Protein AF-A0AAV6P896-F1 (afdb_monomer_lite)

Organism: NCBI:txid37648

Structure (mmCIF, N/CA/C/O backbone):
data_AF-A0AAV6P896-F1
#
_entry.id   AF-A0AAV6P896-F1
#
loop_
_atom_site.group_PDB
_atom_site.id
_atom_site.type_symbol
_atom_site.label_atom_id
_atom_site.label_alt_id
_atom_site.label_comp_id
_atom_site.label_asym_id
_atom_site.label_entity_id
_atom_site.label_seq_id
_atom_site.pdbx_PDB_ins_code
_atom_site.Cartn_x
_atom_site.Cartn_y
_atom_site.Cartn_z
_atom_site.occupancy
_atom_site.B_iso_or_equiv
_atom_site.auth_seq_id
_atom_site.auth_comp_id
_atom_site.auth_asym_id
_atom_site.auth_atom_id
_atom_site.pdbx_PDB_model_num
ATOM 1 N N . MET A 1 1 ? 4.926 -14.501 -19.043 1.00 70.94 1 MET A N 1
ATOM 2 C CA . MET A 1 1 ? 5.446 -13.169 -18.645 1.00 70.94 1 MET A CA 1
ATOM 3 C C . MET A 1 1 ? 4.803 -12.018 -19.420 1.00 70.94 1 MET A C 1
ATOM 5 O O . MET A 1 1 ? 4.426 -11.035 -18.798 1.00 70.94 1 MET A O 1
ATOM 9 N N . THR A 1 2 ? 4.586 -12.145 -20.732 1.00 86.25 2 THR A N 1
ATOM 10 C CA . THR A 1 2 ? 3.973 -11.101 -21.581 1.00 86.25 2 THR A CA 1
ATOM 11 C C . THR A 1 2 ? 2.581 -10.640 -21.125 1.00 86.25 2 THR A C 1
ATOM 13 O O . THR A 1 2 ? 2.328 -9.441 -21.076 1.00 86.25 2 THR A O 1
ATOM 16 N N . ALA A 1 3 ? 1.701 -11.560 -20.714 1.00 90.25 3 ALA A N 1
ATOM 17 C CA . ALA A 1 3 ? 0.351 -11.212 -20.258 1.00 90.25 3 ALA A CA 1
ATOM 18 C C . ALA A 1 3 ? 0.344 -10.316 -19.002 1.00 90.25 3 ALA A C 1
ATOM 20 O O . ALA A 1 3 ? -0.412 -9.353 -18.938 1.00 90.25 3 ALA A O 1
ATOM 21 N N . VAL A 1 4 ? 1.218 -10.587 -18.025 1.00 90.31 4 VAL A N 1
ATOM 22 C CA . VAL A 1 4 ? 1.314 -9.798 -16.780 1.00 90.31 4 VAL A CA 1
ATOM 23 C C . VAL A 1 4 ? 1.817 -8.382 -17.068 1.00 90.31 4 VAL A C 1
ATOM 25 O O . VAL A 1 4 ? 1.275 -7.415 -16.537 1.00 90.31 4 VAL A O 1
ATOM 28 N N . LEU A 1 5 ? 2.809 -8.245 -17.955 1.00 89.62 5 LEU A N 1
ATOM 29 C CA . LEU A 1 5 ? 3.310 -6.939 -18.393 1.00 89.62 5 LEU A CA 1
ATOM 30 C C . LEU A 1 5 ? 2.219 -6.131 -19.107 1.00 89.62 5 LEU A C 1
ATOM 32 O O . LEU A 1 5 ? 2.049 -4.947 -18.820 1.00 89.62 5 LEU A O 1
ATOM 36 N N . LEU A 1 6 ? 1.437 -6.783 -19.974 1.00 88.69 6 LEU A N 1
ATOM 37 C CA . LEU A 1 6 ? 0.322 -6.152 -20.676 1.00 88.69 6 LEU A CA 1
ATOM 38 C C . LEU A 1 6 ? -0.760 -5.661 -19.700 1.00 88.69 6 LEU A C 1
ATOM 40 O O . LEU A 1 6 ? -1.200 -4.517 -19.795 1.00 88.69 6 LEU A O 1
ATOM 44 N N . VAL A 1 7 ? -1.159 -6.496 -18.734 1.00 90.81 7 VAL A N 1
ATOM 45 C CA . VAL A 1 7 ? -2.165 -6.133 -17.720 1.00 90.81 7 VAL A CA 1
ATOM 46 C C . VAL A 1 7 ? -1.686 -4.961 -16.859 1.00 90.81 7 VAL A C 1
ATOM 48 O O . VAL A 1 7 ? -2.451 -4.022 -16.639 1.00 90.81 7 VAL A O 1
ATOM 51 N N . ASN A 1 8 ? -0.422 -4.964 -16.425 1.00 88.19 8 ASN A N 1
ATOM 52 C CA . ASN A 1 8 ? 0.148 -3.875 -15.628 1.00 88.19 8 ASN A CA 1
ATOM 53 C C . ASN A 1 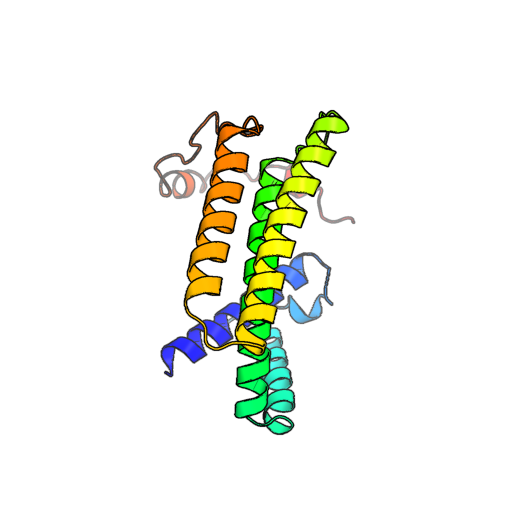8 ? 0.204 -2.551 -16.402 1.00 88.19 8 ASN A C 1
ATOM 55 O O . ASN A 1 8 ? -0.197 -1.519 -15.863 1.00 88.19 8 ASN A O 1
ATOM 59 N N . ALA A 1 9 ? 0.635 -2.574 -17.667 1.00 86.00 9 ALA A N 1
ATOM 60 C CA . ALA A 1 9 ? 0.682 -1.379 -18.510 1.00 86.00 9 ALA A CA 1
ATOM 61 C C . ALA A 1 9 ? -0.716 -0.763 -18.713 1.00 86.00 9 ALA A C 1
ATOM 63 O O . ALA A 1 9 ? -0.893 0.450 -18.595 1.00 86.00 9 ALA A O 1
ATOM 64 N N . VAL A 1 10 ? -1.736 -1.598 -18.949 1.00 87.44 10 VAL A N 1
ATOM 65 C CA . VAL A 1 10 ? -3.129 -1.141 -19.090 1.00 87.44 10 VAL A CA 1
ATOM 66 C C . VAL A 1 10 ? -3.698 -0.640 -17.755 1.00 87.44 10 VAL A C 1
ATOM 68 O O . VAL A 1 10 ? -4.421 0.359 -17.731 1.00 87.44 10 VAL A O 1
ATOM 71 N N . GLY A 1 11 ? -3.376 -1.305 -16.641 1.00 88.06 11 GLY A N 1
ATOM 72 C CA . GLY A 1 11 ? -3.835 -0.937 -15.300 1.00 88.06 11 GLY A CA 1
ATOM 73 C C . GLY A 1 11 ? -3.310 0.425 -14.840 1.00 88.06 11 GLY A C 1
ATOM 74 O O . GLY A 1 11 ? -4.100 1.275 -14.425 1.00 88.06 11 GLY A O 1
ATOM 75 N N . GLN A 1 12 ? -2.002 0.663 -14.981 1.00 86.94 12 GLN A N 1
ATOM 76 C CA . GLN A 1 12 ? -1.365 1.930 -14.599 1.00 86.94 12 GLN A CA 1
ATOM 77 C C . GLN A 1 12 ? -1.934 3.118 -15.385 1.00 86.94 12 GLN A C 1
ATOM 79 O O . GLN A 1 12 ? -2.294 4.138 -14.796 1.00 86.94 12 GLN A O 1
ATOM 84 N N . ALA A 1 13 ? -2.116 2.960 -16.699 1.00 85.38 13 ALA A N 1
ATOM 85 C CA . ALA A 1 13 ? -2.675 4.008 -17.546 1.00 85.38 13 ALA A CA 1
ATOM 86 C C . ALA A 1 13 ? -4.112 4.387 -17.148 1.00 85.38 13 ALA A C 1
ATOM 88 O O . ALA A 1 13 ? -4.456 5.568 -17.085 1.00 85.38 13 ALA A O 1
ATOM 89 N N . ARG A 1 14 ? -4.959 3.399 -16.824 1.00 84.88 14 ARG A N 1
ATOM 90 C CA . ARG A 1 14 ? -6.340 3.648 -16.376 1.00 84.88 14 ARG A CA 1
ATOM 91 C C . ARG A 1 14 ? -6.389 4.314 -15.003 1.00 84.88 14 ARG A C 1
ATOM 93 O O . ARG A 1 14 ? -7.160 5.257 -14.824 1.00 84.88 14 ARG A O 1
ATOM 100 N N . TYR A 1 15 ? -5.554 3.874 -14.063 1.00 85.19 15 TYR A N 1
ATOM 101 C CA . TYR A 1 15 ? -5.447 4.504 -12.747 1.00 85.19 15 TYR A CA 1
ATOM 102 C C . TYR A 1 15 ? -5.068 5.988 -12.868 1.00 85.19 15 TYR A C 1
ATOM 104 O O . TYR A 1 15 ? -5.746 6.846 -12.301 1.00 85.19 15 TYR A O 1
ATOM 112 N N . LEU A 1 16 ? -4.073 6.305 -13.705 1.00 81.94 16 LEU A N 1
ATOM 113 C CA . LEU A 1 16 ? -3.651 7.682 -13.955 1.00 81.94 16 LEU A CA 1
ATOM 114 C C . LEU A 1 16 ? -4.771 8.536 -14.568 1.00 81.94 16 LEU A C 1
ATOM 116 O O . LEU A 1 16 ? -4.991 9.660 -14.121 1.00 81.94 16 LEU A O 1
ATOM 120 N N . THR A 1 17 ? -5.542 8.008 -15.527 1.00 81.12 17 THR A N 1
ATOM 121 C CA . THR A 1 17 ? -6.692 8.758 -16.070 1.00 81.12 17 THR A CA 1
ATOM 122 C C . THR A 1 17 ? -7.775 9.038 -15.040 1.00 81.12 17 THR A C 1
ATOM 124 O O . THR A 1 17 ? -8.428 10.076 -15.110 1.00 81.12 17 THR A O 1
ATOM 127 N N . HIS A 1 18 ? -7.975 8.133 -14.080 1.00 81.88 18 HIS A N 1
ATOM 128 C CA . HIS A 1 18 ? -8.955 8.333 -13.023 1.00 81.88 18 HIS A CA 1
ATOM 129 C C . HIS A 1 18 ? -8.515 9.453 -12.070 1.00 81.88 18 HIS A C 1
ATOM 131 O O . HIS A 1 18 ? -9.326 10.309 -11.732 1.00 81.88 18 HIS A O 1
ATOM 137 N N . ILE A 1 19 ? -7.227 9.504 -11.706 1.00 81.81 19 ILE A N 1
ATOM 138 C CA . ILE A 1 19 ? -6.655 10.603 -10.906 1.00 81.81 19 ILE A CA 1
ATOM 139 C C . ILE A 1 19 ? -6.685 11.932 -11.673 1.00 81.81 19 ILE A C 1
ATOM 141 O O . ILE A 1 19 ? -6.991 12.979 -11.108 1.00 81.81 19 ILE A O 1
ATOM 145 N N . ALA A 1 20 ? -6.396 11.917 -12.975 1.00 77.94 20 ALA A N 1
ATOM 146 C CA . ALA A 1 20 ? -6.440 13.129 -13.789 1.00 77.94 20 ALA A CA 1
ATOM 147 C C . ALA A 1 20 ? -7.865 13.717 -13.872 1.00 77.94 20 ALA A C 1
ATOM 149 O O . ALA A 1 20 ? -8.033 14.933 -13.903 1.00 77.94 20 ALA A O 1
ATOM 150 N N . ARG A 1 21 ? -8.908 12.873 -13.831 1.00 75.00 21 ARG A N 1
ATOM 151 C CA . ARG A 1 21 ? -10.315 13.318 -13.782 1.00 75.00 21 ARG A CA 1
ATOM 152 C C . ARG A 1 21 ? -10.716 13.938 -12.445 1.00 75.00 21 ARG A C 1
ATOM 154 O O . ARG A 1 21 ? -11.613 14.775 -12.424 1.00 75.00 21 ARG A O 1
ATOM 161 N N . THR A 1 22 ? -10.046 13.593 -11.346 1.00 80.38 22 THR A N 1
ATOM 162 C CA . THR A 1 22 ? -10.257 14.250 -10.045 1.00 80.38 22 THR A CA 1
ATOM 163 C C . THR A 1 22 ? -9.506 15.585 -9.926 1.00 80.38 22 THR A C 1
ATOM 165 O O . THR A 1 22 ? -9.343 16.078 -8.816 1.00 80.38 22 THR A O 1
ATOM 168 N N . HIS A 1 23 ? -9.031 16.163 -11.044 1.00 67.75 23 HIS A N 1
ATOM 169 C CA . HIS A 1 23 ? -8.281 17.429 -11.137 1.00 67.75 23 HIS A CA 1
ATOM 170 C C . HIS A 1 23 ? -7.022 17.514 -10.250 1.00 67.75 23 HIS A C 1
ATOM 172 O O . HIS A 1 23 ? -6.450 18.586 -10.078 1.00 67.75 23 HIS A O 1
ATOM 178 N N . MET A 1 24 ? -6.532 16.384 -9.726 1.00 66.88 24 MET A N 1
ATOM 179 C CA . MET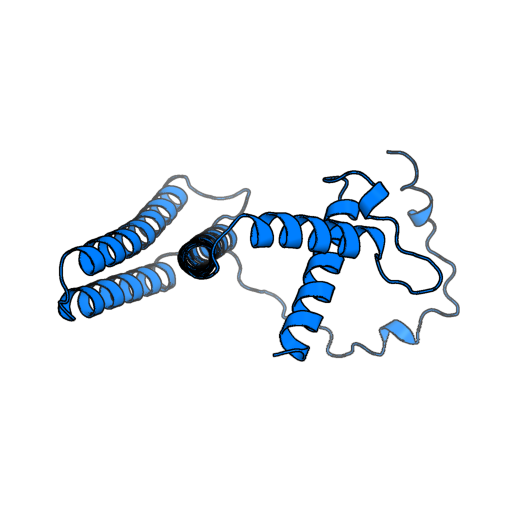 A 1 24 ? -5.292 16.333 -8.935 1.00 66.88 24 MET A CA 1
ATOM 180 C C . MET A 1 24 ? -4.030 16.416 -9.809 1.00 66.88 24 MET A C 1
ATOM 182 O O . MET A 1 24 ? -2.943 16.674 -9.302 1.00 66.88 24 MET A O 1
ATOM 186 N N . ILE A 1 25 ? -4.163 16.174 -11.116 1.00 65.62 25 ILE A N 1
ATOM 187 C CA . ILE A 1 25 ? -3.090 16.173 -12.117 1.00 65.62 25 ILE A CA 1
ATOM 188 C C . ILE A 1 25 ? -3.594 16.918 -13.362 1.00 65.62 25 ILE A C 1
ATOM 190 O O . ILE A 1 25 ? -4.791 16.891 -13.648 1.00 65.62 25 ILE A O 1
ATOM 194 N N . SER A 1 26 ? -2.683 17.576 -14.096 1.00 67.25 26 SER A N 1
ATOM 195 C CA . SER A 1 26 ? -2.990 18.367 -15.301 1.00 67.25 26 SER A CA 1
ATOM 196 C C . SER A 1 26 ? -3.979 17.649 -16.244 1.00 67.25 26 SER A C 1
ATOM 198 O O . SER A 1 26 ? -3.765 16.474 -16.573 1.00 67.25 26 SER A O 1
ATOM 200 N N . PRO A 1 27 ? -5.029 18.342 -16.736 1.00 64.81 27 PRO A N 1
ATOM 201 C CA . PRO A 1 27 ? -6.109 17.752 -17.537 1.00 64.81 27 PRO A CA 1
ATOM 202 C C . PRO A 1 27 ? -5.630 17.155 -18.868 1.00 64.81 27 PRO A C 1
ATOM 204 O O . PRO A 1 27 ? -6.344 16.381 -19.505 1.00 64.81 27 PRO A O 1
ATOM 207 N N . TRP A 1 28 ? -4.393 17.450 -19.274 1.00 66.25 28 TRP A N 1
ATOM 208 C CA . TRP A 1 28 ? -3.759 16.848 -20.443 1.00 66.25 28 TRP A CA 1
ATOM 209 C C . TRP A 1 28 ? -3.636 15.316 -20.342 1.00 66.25 28 TRP A C 1
ATOM 211 O O . TRP A 1 28 ? -3.809 14.620 -21.342 1.00 66.25 28 TRP A O 1
ATOM 221 N N . PHE A 1 29 ? -3.436 14.768 -19.137 1.00 61.94 29 PHE A N 1
ATOM 222 C CA . PHE A 1 29 ? -3.379 13.316 -18.904 1.00 61.94 29 PHE A CA 1
ATOM 223 C C . PHE A 1 29 ? -4.760 12.639 -18.907 1.00 61.94 29 PHE A C 1
ATOM 225 O O . PHE A 1 29 ? -4.847 11.418 -19.034 1.00 61.94 29 PHE A O 1
ATOM 232 N N . ALA A 1 30 ? -5.845 13.414 -18.799 1.00 60.31 30 ALA A N 1
ATOM 233 C CA . ALA A 1 30 ? -7.218 12.912 -18.857 1.00 60.31 30 ALA A CA 1
ATOM 234 C C . ALA A 1 30 ? -7.754 12.784 -20.295 1.00 60.31 30 ALA A C 1
ATOM 236 O O . ALA A 1 30 ? -8.833 12.218 -20.495 1.00 60.31 30 ALA A O 1
ATOM 237 N N . LYS A 1 31 ? -7.021 13.294 -21.299 1.00 63.25 31 LYS A N 1
ATOM 238 C CA . LYS A 1 31 ? -7.446 13.284 -22.703 1.00 63.25 31 LYS A CA 1
ATOM 239 C C . LYS A 1 31 ? -7.327 11.874 -23.288 1.00 63.25 31 LYS A C 1
ATOM 241 O O . LYS A 1 31 ? -6.243 11.400 -23.622 1.00 63.25 31 LYS A O 1
ATOM 246 N N . VAL A 1 32 ? -8.467 11.197 -23.396 1.00 65.31 32 VAL A N 1
ATOM 247 C CA . VAL A 1 32 ? -8.594 9.884 -24.040 1.00 65.31 32 VAL A CA 1
ATOM 248 C C . VAL A 1 32 ? -8.795 10.087 -25.540 1.00 65.31 32 VAL A C 1
ATOM 250 O O . VAL A 1 32 ? -9.521 10.991 -25.948 1.00 65.31 32 VAL A O 1
ATOM 253 N N . HIS A 1 33 ? -8.152 9.268 -26.373 1.00 63.94 33 HIS A N 1
ATOM 254 C CA . HIS A 1 33 ? -8.345 9.353 -27.818 1.00 63.94 33 HIS A CA 1
ATOM 255 C C . HIS A 1 33 ? -9.722 8.782 -28.202 1.00 63.94 33 HIS A C 1
ATOM 257 O O . HIS A 1 33 ? -10.012 7.623 -27.908 1.00 63.94 33 HIS A O 1
ATOM 263 N N . GLU A 1 34 ? -10.567 9.584 -28.859 1.00 56.41 34 GLU A N 1
ATOM 264 C CA . GLU A 1 34 ? -11.980 9.267 -29.159 1.00 56.41 34 GLU A CA 1
ATOM 265 C C . GLU A 1 34 ? -12.167 8.013 -30.023 1.00 56.41 34 GLU A C 1
ATOM 267 O O . GLU A 1 34 ? -13.184 7.334 -29.920 1.00 56.41 34 GLU A O 1
ATOM 272 N N . ARG A 1 35 ? -11.171 7.665 -30.847 1.00 52.47 35 ARG A N 1
ATOM 273 C CA . ARG A 1 35 ? -11.264 6.546 -31.796 1.00 52.47 35 ARG A CA 1
ATOM 274 C C . ARG A 1 35 ? -10.904 5.189 -31.187 1.00 52.47 35 ARG A C 1
ATOM 276 O O . ARG A 1 35 ? -11.457 4.175 -31.596 1.00 52.47 35 ARG A O 1
ATOM 283 N N . THR A 1 36 ? -9.974 5.157 -30.231 1.00 63.22 36 THR A N 1
ATOM 284 C CA . THR A 1 36 ? -9.506 3.915 -29.585 1.00 63.22 36 THR A CA 1
ATOM 285 C C . THR A 1 36 ? -10.026 3.752 -28.162 1.00 63.22 36 THR A C 1
ATOM 287 O O . THR A 1 36 ? -9.902 2.671 -27.592 1.00 63.22 36 THR A O 1
ATOM 290 N N . GLY A 1 37 ? -10.572 4.811 -27.554 1.00 64.12 37 GLY A N 1
ATOM 291 C CA . GLY A 1 37 ? -11.009 4.802 -26.157 1.00 64.12 37 GLY A CA 1
ATOM 292 C C . GLY A 1 37 ? -9.871 4.543 -25.161 1.00 64.12 37 GLY A C 1
ATOM 293 O O . GLY A 1 37 ? -10.128 4.289 -23.984 1.00 64.12 37 GLY A O 1
ATOM 294 N N . THR A 1 38 ? -8.610 4.588 -25.611 1.00 73.06 38 THR A N 1
ATOM 295 C CA . THR A 1 38 ? -7.421 4.317 -24.799 1.00 73.06 38 THR A CA 1
ATOM 296 C C . THR A 1 38 ? -6.656 5.608 -24.502 1.00 73.06 38 THR A C 1
ATOM 298 O O . THR A 1 38 ? -6.491 6.460 -25.382 1.00 73.06 38 THR A O 1
ATOM 301 N N . PRO A 1 39 ? -6.169 5.795 -23.263 1.00 75.94 39 PRO A N 1
ATOM 302 C CA . PRO A 1 39 ? -5.389 6.970 -22.900 1.00 75.94 39 PRO A CA 1
ATOM 303 C C . PRO A 1 39 ? -3.929 6.810 -23.333 1.00 75.94 39 PRO A C 1
ATOM 305 O O . PRO A 1 39 ? -3.050 6.513 -22.529 1.00 75.94 39 PRO A O 1
ATOM 308 N N . VAL A 1 40 ? -3.678 6.993 -24.632 1.00 77.38 40 VAL A N 1
ATOM 309 C CA . VAL A 1 40 ? -2.348 6.814 -25.240 1.00 77.38 40 VAL A CA 1
ATOM 310 C C . VAL A 1 40 ? -1.306 7.733 -24.594 1.00 77.38 40 VAL A C 1
ATOM 312 O O . VAL A 1 40 ? -0.217 7.270 -24.264 1.00 77.38 40 VAL A O 1
ATOM 315 N N . ASN A 1 41 ? -1.661 8.997 -24.331 1.00 77.81 41 ASN A N 1
ATOM 316 C CA . ASN A 1 41 ? -0.757 9.973 -23.713 1.00 77.81 41 ASN A CA 1
ATOM 317 C C . ASN A 1 41 ? -0.304 9.524 -22.316 1.00 77.81 41 ASN A C 1
ATOM 319 O O . ASN A 1 41 ? 0.888 9.556 -22.026 1.00 77.81 41 ASN A O 1
ATOM 323 N N . ALA A 1 42 ? -1.236 9.043 -21.486 1.00 80.00 42 ALA A N 1
ATOM 324 C CA . ALA A 1 42 ? -0.946 8.551 -20.139 1.00 80.00 42 ALA A CA 1
ATOM 325 C C . ALA A 1 42 ? -0.040 7.309 -20.171 1.00 80.00 42 ALA A C 1
ATOM 327 O O . ALA A 1 42 ? 0.955 7.244 -19.447 1.00 80.00 42 ALA A O 1
ATOM 328 N N . THR A 1 43 ? -0.343 6.343 -21.044 1.00 85.12 43 THR A N 1
ATOM 329 C CA . THR A 1 43 ? 0.463 5.123 -21.188 1.00 85.12 43 THR A CA 1
ATOM 330 C C . THR A 1 43 ? 1.883 5.440 -21.652 1.00 85.12 43 THR A C 1
ATOM 332 O O . THR A 1 43 ? 2.840 4.940 -21.066 1.00 85.12 43 THR A O 1
ATOM 335 N N . ALA A 1 44 ? 2.034 6.292 -22.671 1.00 84.94 44 ALA A N 1
ATOM 336 C CA . ALA A 1 44 ? 3.339 6.665 -23.208 1.00 84.94 44 ALA A CA 1
ATOM 337 C C . ALA A 1 44 ? 4.199 7.380 -22.159 1.00 84.94 44 ALA A C 1
ATOM 339 O O . ALA A 1 44 ? 5.370 7.045 -21.999 1.00 84.94 44 ALA A O 1
ATOM 340 N N . THR A 1 45 ? 3.619 8.307 -21.390 1.00 84.62 45 THR A N 1
ATOM 341 C CA . THR A 1 45 ? 4.356 9.018 -20.338 1.00 84.62 45 THR A CA 1
ATOM 342 C C . THR A 1 45 ? 4.784 8.105 -19.194 1.00 84.62 45 THR A C 1
ATOM 344 O O . THR A 1 45 ? 5.908 8.234 -18.716 1.00 84.62 45 THR A O 1
ATOM 347 N N . MET A 1 46 ? 3.935 7.155 -18.775 1.00 87.19 46 MET A N 1
ATOM 348 C CA . MET A 1 46 ? 4.305 6.212 -17.712 1.00 87.19 46 MET A CA 1
ATOM 349 C C . MET A 1 46 ? 5.390 5.242 -18.181 1.00 87.19 46 MET A C 1
ATOM 351 O O . MET A 1 46 ? 6.370 5.048 -17.470 1.00 87.19 46 MET A O 1
ATOM 355 N N . LEU A 1 47 ? 5.269 4.695 -19.397 1.00 88.88 47 LEU A N 1
ATOM 356 C CA . LEU A 1 47 ? 6.296 3.819 -19.965 1.00 88.88 47 LEU A CA 1
ATOM 357 C C . LEU A 1 47 ? 7.624 4.550 -20.164 1.00 88.88 47 LEU A C 1
ATOM 359 O O . LEU A 1 47 ? 8.664 3.990 -19.832 1.00 88.88 47 LEU A O 1
ATOM 363 N N . ALA A 1 48 ? 7.602 5.795 -20.648 1.00 89.88 48 ALA A N 1
ATOM 364 C CA . ALA A 1 48 ? 8.806 6.607 -20.786 1.00 89.88 48 ALA A CA 1
ATOM 365 C C . ALA A 1 48 ? 9.470 6.862 -19.424 1.00 89.88 48 ALA A C 1
ATOM 367 O O . ALA A 1 48 ? 10.672 6.650 -19.278 1.00 89.88 48 ALA A O 1
ATOM 368 N N . ALA A 1 49 ? 8.693 7.241 -18.405 1.00 88.62 49 ALA A N 1
ATOM 369 C CA . ALA A 1 49 ? 9.211 7.454 -17.056 1.00 88.62 49 ALA A CA 1
ATOM 370 C C . ALA A 1 49 ? 9.818 6.171 -16.460 1.00 88.62 49 ALA A C 1
ATOM 372 O O . ALA A 1 49 ? 10.939 6.193 -15.952 1.00 88.62 49 ALA A O 1
ATOM 373 N N . THR A 1 50 ? 9.121 5.034 -16.564 1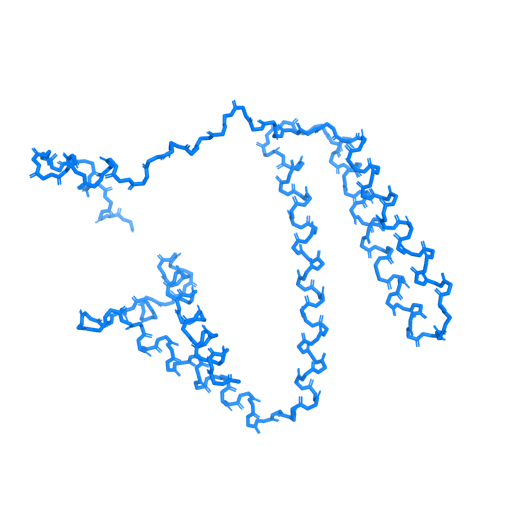.00 88.25 50 THR A N 1
ATOM 374 C CA . THR A 1 50 ? 9.636 3.742 -16.090 1.00 88.25 50 THR A CA 1
ATOM 375 C C . THR A 1 50 ? 10.871 3.297 -16.872 1.00 88.25 50 THR A C 1
ATOM 377 O O . THR A 1 50 ? 11.803 2.782 -16.264 1.00 88.25 50 THR A O 1
ATOM 380 N N . ALA A 1 51 ? 10.922 3.524 -18.188 1.00 90.12 51 ALA A N 1
ATOM 381 C CA . ALA A 1 51 ? 12.076 3.185 -19.018 1.00 90.12 51 ALA A CA 1
ATOM 382 C C . ALA A 1 51 ? 13.323 3.984 -18.622 1.00 90.12 51 ALA A C 1
ATOM 384 O O . ALA A 1 51 ? 14.400 3.405 -18.524 1.00 90.12 51 ALA A O 1
ATOM 385 N N . ILE A 1 52 ? 13.178 5.281 -18.327 1.00 93.12 52 ILE A N 1
ATOM 386 C CA . ILE A 1 52 ? 14.282 6.113 -17.830 1.00 93.12 52 ILE A CA 1
ATOM 387 C C . ILE A 1 52 ? 14.796 5.552 -16.498 1.00 93.12 52 ILE A C 1
ATOM 389 O O . ILE A 1 52 ? 15.983 5.277 -16.365 1.00 93.12 52 ILE A O 1
ATOM 393 N N . ILE A 1 53 ? 13.912 5.301 -15.528 1.00 89.06 53 ILE A N 1
ATOM 394 C CA . ILE A 1 53 ? 14.309 4.765 -14.213 1.00 89.06 53 ILE A CA 1
ATOM 395 C C . ILE A 1 53 ? 14.990 3.394 -14.350 1.00 89.06 53 ILE A C 1
ATOM 397 O O . ILE A 1 53 ? 16.008 3.142 -13.702 1.00 89.06 53 ILE A O 1
ATOM 401 N N . ALA A 1 54 ? 14.459 2.522 -15.210 1.00 88.88 54 ALA A N 1
ATOM 402 C CA . ALA A 1 54 ? 15.016 1.199 -15.473 1.00 88.88 54 ALA A CA 1
ATOM 403 C C . ALA A 1 54 ? 16.371 1.253 -16.197 1.00 88.88 54 ALA A C 1
ATOM 405 O O . ALA A 1 54 ? 17.201 0.379 -15.978 1.00 88.88 54 ALA A O 1
ATOM 406 N N . PHE A 1 55 ? 16.619 2.273 -17.024 1.00 91.38 55 PHE A N 1
ATOM 407 C CA . PHE A 1 55 ? 17.903 2.461 -17.700 1.00 91.38 55 PHE A CA 1
ATOM 408 C C . PHE A 1 55 ? 19.016 2.871 -16.725 1.00 91.38 55 PHE A C 1
ATOM 410 O O . PHE A 1 55 ? 20.146 2.408 -16.845 1.00 91.38 55 PHE A O 1
ATOM 417 N N . PHE A 1 56 ? 18.693 3.704 -15.732 1.00 90.19 56 PHE A N 1
ATOM 418 C CA . PHE A 1 56 ? 19.659 4.170 -14.731 1.00 90.19 56 PHE A CA 1
ATOM 419 C C . PHE A 1 56 ? 19.850 3.212 -13.540 1.00 90.19 56 PHE A C 1
ATOM 421 O O . PHE A 1 56 ? 20.811 3.370 -12.790 1.00 90.19 56 PHE A O 1
ATOM 428 N N . THR A 1 57 ? 18.968 2.223 -13.342 1.00 90.25 57 THR A N 1
ATOM 429 C CA . THR A 1 57 ? 18.946 1.387 -12.125 1.00 90.25 57 THR A CA 1
ATOM 430 C C . THR A 1 57 ? 19.166 -0.094 -12.428 1.00 90.25 57 THR A C 1
ATOM 432 O O . THR A 1 57 ? 18.495 -0.671 -13.278 1.00 90.25 57 THR A O 1
ATOM 435 N N . SER A 1 58 ? 20.043 -0.757 -11.665 1.00 90.69 58 SER A N 1
ATOM 436 C CA . SER A 1 58 ? 20.230 -2.213 -11.754 1.00 90.69 58 SER A CA 1
ATOM 437 C C . SER A 1 58 ? 18.998 -2.986 -11.264 1.00 90.69 58 SER A C 1
ATOM 439 O O . SER A 1 58 ? 18.417 -2.661 -10.224 1.00 90.69 58 SER A O 1
ATOM 441 N N . LEU A 1 59 ? 18.645 -4.064 -11.975 1.00 89.19 59 LEU A N 1
ATOM 442 C CA . LEU A 1 59 ? 17.487 -4.917 -11.683 1.00 89.19 59 LEU A CA 1
ATOM 443 C C . LEU A 1 59 ? 17.498 -5.464 -10.242 1.00 89.19 59 LEU A C 1
ATOM 445 O O . LEU A 1 59 ? 16.449 -5.543 -9.607 1.00 89.19 59 LEU A O 1
ATOM 449 N N . GLY A 1 60 ? 18.676 -5.805 -9.708 1.00 88.81 60 GLY A N 1
ATOM 450 C CA . GLY A 1 60 ? 18.806 -6.333 -8.346 1.00 88.81 60 GLY A CA 1
ATOM 451 C C . GLY A 1 60 ? 18.440 -5.303 -7.274 1.00 88.81 60 GLY A C 1
ATOM 452 O O . GLY A 1 60 ? 17.691 -5.600 -6.345 1.00 88.81 60 GLY A O 1
ATOM 453 N N . ILE A 1 61 ? 18.900 -4.061 -7.445 1.00 90.19 61 ILE A N 1
ATOM 454 C CA . ILE A 1 6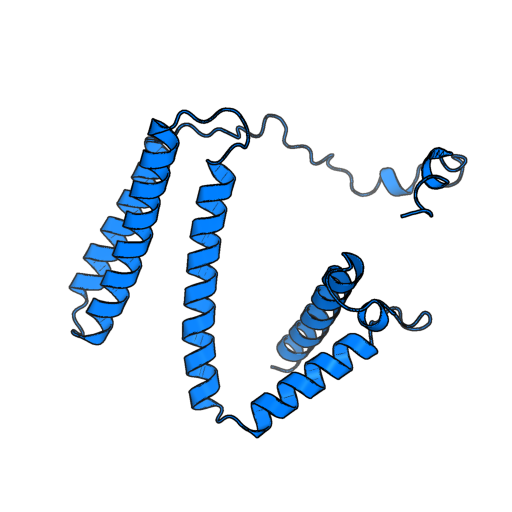1 ? 18.598 -2.956 -6.524 1.00 90.19 61 ILE A CA 1
ATOM 455 C C . ILE A 1 61 ? 17.115 -2.592 -6.621 1.00 90.19 61 ILE A C 1
ATOM 457 O O . ILE A 1 61 ? 16.451 -2.427 -5.598 1.00 90.19 61 ILE A O 1
ATOM 461 N N . LEU A 1 62 ? 16.577 -2.538 -7.845 1.00 90.75 62 LEU A N 1
ATOM 462 C CA . LEU A 1 62 ? 15.165 -2.258 -8.085 1.00 90.75 62 LEU A CA 1
ATOM 463 C C . LEU A 1 62 ? 14.263 -3.313 -7.434 1.00 90.75 62 LEU A C 1
ATOM 465 O O . LEU A 1 62 ? 13.304 -2.956 -6.760 1.00 90.75 62 LEU A O 1
ATOM 469 N N . SER A 1 63 ? 14.582 -4.602 -7.580 1.00 91.62 63 SER A N 1
ATOM 470 C CA . SER A 1 63 ? 13.820 -5.690 -6.956 1.00 91.62 63 SER A CA 1
ATOM 471 C C . SER A 1 63 ? 13.840 -5.610 -5.427 1.00 91.62 63 SER A C 1
ATOM 473 O O . SER A 1 63 ? 12.804 -5.806 -4.791 1.00 91.62 63 SER A O 1
ATOM 475 N N . ASN A 1 64 ? 14.987 -5.276 -4.826 1.00 90.75 64 ASN A N 1
ATOM 476 C CA . ASN A 1 64 ? 15.094 -5.104 -3.376 1.00 90.75 64 ASN A CA 1
ATOM 477 C C . ASN A 1 64 ? 14.262 -3.911 -2.881 1.00 90.75 64 ASN A C 1
ATOM 479 O O . ASN A 1 64 ? 13.490 -4.051 -1.931 1.00 90.75 64 ASN A O 1
ATOM 483 N N . LEU A 1 65 ? 14.347 -2.764 -3.563 1.00 92.38 65 LEU A N 1
ATOM 484 C CA . LEU A 1 65 ? 13.520 -1.586 -3.277 1.00 92.38 65 LEU A CA 1
ATOM 485 C C . LEU A 1 65 ? 12.025 -1.881 -3.436 1.00 92.38 65 LEU A C 1
ATOM 487 O O . LEU A 1 65 ? 11.227 -1.490 -2.584 1.00 92.38 65 LEU A O 1
ATOM 491 N N . LEU A 1 66 ? 11.634 -2.588 -4.499 1.00 91.31 66 LEU A N 1
ATOM 492 C CA . LEU A 1 66 ? 10.242 -2.958 -4.753 1.00 91.31 66 LEU A CA 1
ATOM 493 C C . LEU A 1 66 ? 9.702 -3.905 -3.678 1.00 91.31 66 LEU A C 1
ATOM 495 O O . LEU A 1 66 ? 8.592 -3.695 -3.193 1.00 91.31 66 LEU A O 1
ATOM 499 N N . SER A 1 67 ? 10.486 -4.903 -3.266 1.00 92.56 67 SER A N 1
ATOM 500 C CA . SER A 1 67 ? 10.106 -5.838 -2.201 1.00 92.56 67 SER A CA 1
ATOM 501 C C . SER A 1 67 ? 9.796 -5.095 -0.897 1.00 92.56 67 SER A C 1
ATOM 503 O O . SER A 1 67 ? 8.676 -5.173 -0.387 1.00 92.56 67 SER A O 1
ATOM 505 N N . ILE A 1 68 ? 10.726 -4.254 -0.430 1.00 89.94 68 ILE A N 1
ATOM 506 C CA . ILE A 1 68 ? 10.538 -3.426 0.770 1.00 89.94 68 ILE A CA 1
ATOM 507 C C . ILE A 1 68 ? 9.327 -2.487 0.610 1.00 89.94 68 ILE A C 1
ATOM 509 O O . ILE A 1 68 ? 8.520 -2.358 1.530 1.00 89.94 68 ILE A O 1
ATOM 513 N N . SER A 1 69 ? 9.145 -1.880 -0.569 1.00 92.19 69 SER A N 1
ATOM 514 C CA . SER A 1 69 ? 8.024 -0.967 -0.843 1.00 92.19 69 SER A CA 1
ATOM 515 C C . SER A 1 69 ? 6.664 -1.662 -0.772 1.00 92.19 69 SER A C 1
ATOM 517 O O . SER A 1 69 ? 5.725 -1.127 -0.187 1.00 92.19 69 SER A O 1
ATOM 519 N N . THR A 1 70 ? 6.532 -2.859 -1.349 1.00 90.38 70 THR A N 1
ATOM 520 C CA . THR A 1 70 ? 5.264 -3.605 -1.306 1.00 90.38 70 THR A CA 1
ATOM 521 C C . THR A 1 70 ? 4.903 -4.025 0.115 1.00 90.38 70 THR A C 1
ATOM 523 O O . THR A 1 70 ? 3.758 -3.834 0.521 1.00 90.38 70 THR A O 1
ATOM 526 N N . LEU A 1 71 ? 5.877 -4.497 0.901 1.00 85.50 71 LEU A N 1
ATOM 527 C CA . LEU A 1 71 ? 5.682 -4.802 2.321 1.00 85.50 71 LEU A CA 1
ATOM 528 C C . LEU A 1 71 ? 5.228 -3.563 3.103 1.00 85.50 71 LEU A C 1
ATOM 530 O O . LEU A 1 71 ? 4.276 -3.630 3.883 1.00 85.50 71 LEU A O 1
ATOM 534 N N . PHE A 1 72 ? 5.850 -2.415 2.836 1.00 86.25 72 PHE A N 1
ATOM 535 C CA . PHE A 1 72 ? 5.486 -1.149 3.460 1.00 86.25 72 PHE A CA 1
ATOM 536 C C . PHE A 1 72 ? 4.060 -0.697 3.100 1.00 86.25 72 PHE A C 1
ATOM 538 O O . PHE A 1 72 ? 3.281 -0.331 3.981 1.00 86.25 72 PHE A O 1
ATOM 545 N N . ILE A 1 73 ? 3.671 -0.773 1.824 1.00 90.56 73 ILE A N 1
ATOM 546 C CA . ILE A 1 73 ? 2.315 -0.411 1.385 1.00 90.56 73 ILE A CA 1
ATOM 547 C C . ILE A 1 73 ? 1.274 -1.353 1.999 1.00 90.56 73 ILE A C 1
ATOM 549 O O . ILE A 1 73 ? 0.255 -0.876 2.493 1.00 90.56 73 ILE A O 1
ATOM 553 N N . PHE A 1 74 ? 1.512 -2.669 2.021 1.00 84.62 74 PHE A N 1
ATOM 554 C CA . PHE A 1 74 ? 0.583 -3.618 2.647 1.00 84.62 74 PHE A CA 1
ATOM 555 C C . PHE A 1 74 ? 0.360 -3.312 4.128 1.00 84.62 74 PHE A C 1
ATOM 557 O O . PHE A 1 74 ? -0.780 -3.333 4.599 1.00 84.62 74 PHE A O 1
ATOM 564 N N . MET A 1 75 ? 1.427 -2.959 4.845 1.00 81.06 75 MET A N 1
ATOM 565 C CA . MET A 1 75 ? 1.348 -2.523 6.234 1.00 81.06 75 MET A CA 1
ATOM 566 C C . MET A 1 75 ? 0.495 -1.254 6.389 1.00 81.06 75 MET A C 1
ATOM 568 O O . MET A 1 75 ? -0.411 -1.224 7.224 1.00 81.06 75 MET A O 1
ATOM 572 N N . LEU A 1 76 ? 0.721 -0.228 5.560 1.00 83.19 76 LEU A N 1
ATOM 573 C CA . LEU A 1 76 ? -0.077 1.005 5.572 1.00 83.19 76 LEU A CA 1
ATOM 574 C C . LEU A 1 76 ? -1.550 0.763 5.229 1.00 83.19 76 LEU A C 1
ATOM 576 O O . LEU A 1 76 ? -2.427 1.364 5.846 1.00 83.19 76 LEU A O 1
ATOM 580 N N . VAL A 1 77 ? -1.842 -0.123 4.276 1.00 84.06 77 VAL A N 1
ATOM 581 C CA . VAL A 1 77 ? -3.218 -0.477 3.903 1.00 84.06 77 VAL A CA 1
ATOM 582 C C . VAL A 1 77 ? -3.919 -1.196 5.054 1.00 84.06 77 VAL A C 1
ATOM 584 O O . VAL A 1 77 ? -5.052 -0.846 5.376 1.00 84.06 77 VAL A O 1
ATOM 587 N N . ALA A 1 78 ? -3.258 -2.146 5.721 1.00 76.81 78 ALA A N 1
ATOM 588 C CA . ALA A 1 78 ? -3.821 -2.830 6.886 1.00 76.81 78 ALA A CA 1
ATOM 589 C C . ALA A 1 78 ? -4.179 -1.837 8.007 1.00 76.81 78 ALA A C 1
ATOM 591 O O . ALA A 1 78 ? -5.289 -1.866 8.540 1.00 76.81 78 ALA A O 1
ATOM 592 N N . ILE A 1 79 ? -3.273 -0.900 8.296 1.00 76.50 79 ILE A N 1
ATOM 593 C CA . ILE A 1 79 ? -3.499 0.212 9.226 1.00 76.50 79 ILE A CA 1
ATOM 594 C C . ILE A 1 79 ? -4.686 1.070 8.778 1.00 76.50 79 ILE A C 1
ATOM 596 O O . ILE A 1 79 ? -5.608 1.310 9.557 1.00 76.50 79 ILE A O 1
ATOM 600 N N . GLY A 1 80 ? -4.689 1.508 7.518 1.00 77.75 80 GLY A N 1
ATOM 601 C CA . GLY A 1 80 ? -5.729 2.361 6.951 1.00 77.75 80 GLY A CA 1
ATOM 602 C C . GLY A 1 80 ? -7.113 1.718 7.006 1.00 77.75 80 GLY A C 1
ATOM 603 O O . GLY A 1 80 ? -8.086 2.397 7.324 1.00 77.75 80 GLY A O 1
ATOM 604 N N . LEU A 1 81 ? -7.211 0.405 6.781 1.00 75.25 81 LEU A N 1
ATOM 605 C CA . LEU A 1 81 ? -8.462 -0.346 6.902 1.00 75.25 81 LEU A CA 1
ATOM 606 C C . LEU A 1 81 ? -8.962 -0.414 8.350 1.00 75.25 81 LEU A C 1
ATOM 608 O O . LEU A 1 81 ? -10.159 -0.244 8.578 1.00 75.25 81 LEU A O 1
ATOM 612 N N . ILE A 1 82 ? -8.073 -0.625 9.329 1.00 71.06 82 ILE A N 1
ATOM 613 C CA . ILE A 1 82 ? -8.435 -0.590 10.756 1.00 71.06 82 ILE A CA 1
ATOM 614 C C . ILE A 1 82 ? -8.947 0.807 11.118 1.00 71.06 82 ILE A C 1
ATOM 616 O O . ILE A 1 82 ? -10.036 0.935 11.677 1.00 71.06 82 ILE A O 1
ATOM 620 N N . VAL A 1 83 ? -8.222 1.863 10.738 1.00 71.12 83 VAL A N 1
ATOM 621 C CA . VAL A 1 83 ? -8.660 3.246 10.978 1.00 71.12 83 VAL A CA 1
ATOM 622 C C . VAL A 1 83 ? -10.017 3.497 10.325 1.00 71.12 83 VAL A C 1
ATOM 624 O O . VAL A 1 83 ? -10.931 3.931 11.010 1.00 71.12 83 VAL A O 1
ATOM 627 N N . LEU A 1 84 ? -10.210 3.150 9.052 1.00 70.00 84 LEU A N 1
ATOM 628 C CA . LEU A 1 84 ? -11.478 3.364 8.346 1.00 70.00 84 LEU A CA 1
ATOM 629 C C . LEU A 1 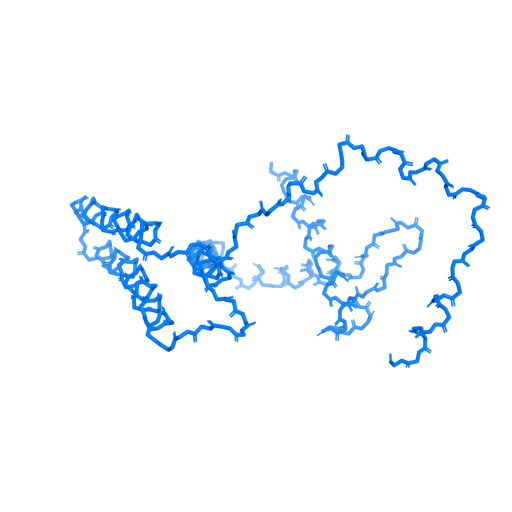84 ? -12.658 2.600 8.972 1.00 70.00 84 LEU A C 1
ATOM 631 O O . LEU A 1 84 ? -13.806 3.039 8.884 1.00 70.00 84 LEU A O 1
ATOM 635 N N . ARG A 1 85 ? -12.395 1.443 9.586 1.00 67.00 85 ARG A N 1
ATOM 636 C CA . ARG A 1 85 ? -13.421 0.591 10.201 1.00 67.00 85 ARG A CA 1
ATOM 637 C C . ARG A 1 85 ? -13.917 1.126 11.542 1.00 67.00 85 ARG A C 1
ATOM 639 O O . ARG A 1 85 ? -15.090 0.943 11.866 1.00 67.00 85 ARG A O 1
ATOM 646 N N . TYR A 1 86 ? -13.044 1.767 12.309 1.00 59.91 86 TYR A N 1
ATOM 647 C CA . TYR A 1 86 ? -13.332 2.179 13.684 1.00 59.91 86 TYR A CA 1
ATOM 648 C C . TYR A 1 86 ? -13.358 3.702 13.884 1.00 59.91 86 TYR A C 1
ATOM 650 O O . TYR A 1 86 ? -13.895 4.181 14.880 1.00 59.91 86 TYR A O 1
ATOM 658 N N . TYR A 1 87 ? -12.815 4.476 12.945 1.00 60.09 87 TYR A N 1
ATOM 659 C CA . TYR A 1 87 ? -12.903 5.929 12.933 1.00 60.09 87 TYR A CA 1
ATOM 660 C C . TYR A 1 87 ? -14.178 6.349 12.193 1.00 60.09 87 TYR A C 1
ATOM 662 O O . TYR A 1 87 ? -14.211 6.450 10.967 1.00 60.09 87 TYR A O 1
ATOM 670 N N . VAL A 1 88 ? -15.257 6.569 12.946 1.00 58.88 88 VAL A N 1
ATOM 671 C CA . VAL A 1 88 ? -16.470 7.224 12.440 1.00 58.88 88 VAL A CA 1
ATOM 672 C C . VAL A 1 88 ? -16.344 8.718 12.709 1.00 58.88 88 VAL A C 1
ATOM 674 O O . VAL A 1 88 ? -16.307 9.148 13.860 1.00 58.88 88 VAL A O 1
ATOM 677 N N . SER A 1 89 ? -16.262 9.513 11.643 1.00 46.69 89 SER A N 1
ATOM 678 C CA . SER A 1 89 ? -16.264 10.974 11.723 1.00 46.69 89 SER A CA 1
ATOM 679 C C . SER A 1 89 ? -17.563 11.458 12.377 1.00 46.69 89 SER A C 1
ATOM 681 O O . SER A 1 89 ? -18.599 11.479 11.720 1.00 46.69 89 SER A O 1
ATOM 683 N N . GLY A 1 90 ? -17.511 11.822 13.663 1.00 55.31 90 GLY A N 1
ATOM 684 C CA . GLY A 1 90 ? -18.584 12.576 14.325 1.00 55.31 90 GLY A CA 1
ATOM 685 C C . GLY A 1 90 ? -18.949 12.185 15.762 1.00 55.31 90 GLY A C 1
ATOM 686 O O . GLY A 1 90 ? -19.460 13.042 16.468 1.00 55.31 90 GLY A O 1
ATOM 687 N N . GLU A 1 91 ? -18.667 10.963 16.236 1.00 56.41 91 GLU A N 1
ATOM 688 C CA . GLU A 1 91 ? -19.242 10.467 17.515 1.00 56.41 91 GLU A CA 1
ATOM 689 C C . GLU A 1 91 ? -18.253 9.695 18.418 1.00 56.41 91 GLU A C 1
ATOM 691 O O . GLU A 1 91 ? -18.647 8.833 19.200 1.00 56.41 91 GLU A O 1
ATOM 696 N N . ILE A 1 92 ? -16.943 9.947 18.314 1.00 55.09 92 ILE A N 1
ATOM 697 C CA . ILE A 1 92 ? -15.935 9.151 19.045 1.00 55.09 92 ILE A CA 1
ATOM 698 C C . ILE A 1 92 ? -15.494 9.821 20.350 1.00 55.09 92 ILE A C 1
ATOM 700 O O . ILE A 1 92 ? -14.851 10.874 20.341 1.00 55.09 92 ILE A O 1
ATOM 704 N N . THR A 1 93 ? -15.742 9.143 21.472 1.00 60.69 93 THR A N 1
ATOM 705 C CA . THR A 1 93 ? -15.176 9.463 22.789 1.00 60.69 93 THR A CA 1
ATOM 706 C C . THR A 1 93 ? -13.638 9.457 22.717 1.00 60.69 93 THR A C 1
ATOM 708 O O . THR A 1 93 ? -13.046 8.518 22.172 1.00 60.69 93 THR A O 1
ATOM 711 N N . PRO A 1 94 ? -12.933 10.454 23.289 1.00 63.50 94 PRO A N 1
ATOM 712 C CA . PRO A 1 94 ? -11.471 10.549 23.212 1.00 63.50 94 PRO A CA 1
ATOM 713 C C . PRO A 1 94 ? -10.728 9.334 23.801 1.00 63.50 94 PRO A C 1
ATOM 715 O O . PRO A 1 94 ? -9.594 9.072 23.396 1.00 63.50 94 PRO A O 1
ATOM 718 N N . SER A 1 95 ? -11.354 8.573 24.710 1.00 63.34 95 SER A N 1
ATOM 719 C CA . SER A 1 95 ? -10.809 7.319 25.259 1.00 63.34 95 SER A CA 1
ATOM 720 C C . SER A 1 95 ? -10.755 6.174 24.244 1.00 63.34 95 SER A C 1
ATOM 722 O O . SER A 1 95 ? -9.753 5.460 24.197 1.00 63.34 95 SER A O 1
ATOM 724 N N . ASP A 1 96 ? -11.771 6.013 23.393 1.00 66.69 96 ASP A N 1
ATOM 725 C CA . ASP A 1 96 ? -11.827 4.904 22.427 1.00 66.69 96 ASP A CA 1
ATOM 726 C C . ASP A 1 96 ? -10.889 5.148 21.242 1.00 66.69 96 ASP A C 1
ATOM 728 O O . ASP A 1 96 ? -10.220 4.229 20.765 1.00 66.69 96 ASP A O 1
ATOM 732 N N . ARG A 1 97 ? -10.719 6.420 20.853 1.00 65.81 97 ARG A N 1
ATOM 733 C CA . ARG A 1 97 ? -9.697 6.843 19.887 1.00 65.81 97 ARG A CA 1
ATOM 734 C C . ARG A 1 97 ? -8.285 6.506 20.368 1.00 65.81 97 ARG A C 1
ATOM 736 O O . ARG A 1 97 ? -7.494 5.971 19.597 1.00 65.81 97 ARG A O 1
ATOM 743 N N . LYS A 1 98 ? -7.960 6.803 21.634 1.00 64.31 98 LYS A N 1
ATOM 744 C CA . LYS A 1 98 ? -6.642 6.474 22.203 1.00 64.31 98 LYS A CA 1
ATOM 745 C C . LYS A 1 98 ? -6.424 4.965 22.266 1.00 64.31 98 LYS A C 1
ATOM 747 O O . LYS A 1 98 ? -5.352 4.521 21.879 1.00 64.31 98 LYS A O 1
ATOM 752 N N . LYS A 1 99 ? -7.426 4.177 22.679 1.00 65.25 99 LYS A N 1
ATOM 753 C CA . LYS A 1 99 ? -7.332 2.706 22.683 1.00 65.25 99 LYS A CA 1
ATOM 754 C C . LYS A 1 99 ? -7.029 2.158 21.289 1.00 65.25 99 LYS A C 1
ATOM 756 O O . LYS A 1 99 ? -6.090 1.385 21.150 1.00 65.25 99 LYS A O 1
ATOM 761 N N . LEU A 1 100 ? -7.749 2.605 20.259 1.00 67.94 100 LEU A N 1
ATOM 762 C CA . LEU A 1 100 ? -7.477 2.203 18.876 1.00 67.94 100 LEU A CA 1
ATOM 763 C C . LEU A 1 100 ? -6.047 2.534 18.456 1.00 67.94 100 LEU A C 1
ATOM 765 O O . LEU A 1 100 ? -5.355 1.668 17.932 1.00 67.94 100 LEU A O 1
ATOM 769 N N . ILE A 1 101 ? -5.605 3.770 18.700 1.00 69.50 101 ILE A N 1
ATOM 770 C CA . ILE A 1 101 ? -4.254 4.213 18.338 1.00 69.50 101 ILE A CA 1
ATOM 771 C C . ILE A 1 101 ? -3.202 3.378 19.077 1.00 69.50 101 ILE A C 1
ATOM 773 O O . ILE A 1 101 ? -2.228 2.972 18.457 1.00 69.50 101 ILE A O 1
ATOM 777 N N . ILE A 1 102 ? -3.411 3.067 20.361 1.00 70.62 102 ILE A N 1
ATOM 778 C CA . ILE A 1 102 ? -2.503 2.229 21.155 1.00 70.62 102 ILE A CA 1
ATOM 779 C C . ILE A 1 102 ? -2.372 0.840 20.531 1.00 70.62 102 ILE A C 1
ATOM 781 O O . ILE A 1 102 ? -1.255 0.426 20.245 1.00 70.62 102 ILE A O 1
ATOM 785 N N . TRP A 1 103 ? -3.480 0.146 20.261 1.00 69.75 103 TRP A N 1
ATOM 786 C CA . TRP A 1 103 ? -3.444 -1.192 19.654 1.00 69.75 103 TRP A CA 1
ATOM 787 C C . TRP A 1 103 ? -2.832 -1.180 18.252 1.00 69.75 103 TRP A C 1
ATOM 789 O O . TRP A 1 103 ? -2.089 -2.085 17.885 1.00 69.75 103 TRP A O 1
ATOM 799 N N . LEU A 1 104 ? -3.083 -0.123 17.485 1.00 68.94 104 LEU A N 1
ATOM 800 C CA . LEU A 1 104 ? -2.550 0.045 16.139 1.00 68.94 104 LEU A CA 1
ATOM 801 C C . LEU A 1 104 ? -1.034 0.289 16.158 1.00 68.94 104 LEU A C 1
ATOM 803 O O . LEU A 1 104 ? -0.301 -0.368 15.421 1.00 68.94 104 LEU A O 1
ATOM 807 N N . VAL A 1 105 ? -0.544 1.157 17.046 1.00 73.06 105 VAL A N 1
ATOM 808 C CA . VAL A 1 105 ? 0.897 1.361 17.268 1.00 73.06 105 VAL A CA 1
ATOM 809 C C . VAL A 1 105 ? 1.553 0.082 17.791 1.00 73.06 105 VAL A C 1
ATOM 811 O O . VAL A 1 105 ? 2.676 -0.216 17.402 1.00 73.06 105 VAL A O 1
ATOM 814 N N . LEU A 1 106 ? 0.850 -0.720 18.595 1.00 70.12 106 LEU A N 1
ATOM 815 C CA . LEU A 1 106 ? 1.335 -2.018 19.076 1.00 70.12 106 LEU A CA 1
ATOM 816 C C . LEU A 1 106 ? 1.500 -3.035 17.932 1.00 70.12 106 LEU A C 1
ATOM 818 O O . LEU A 1 106 ? 2.513 -3.728 17.873 1.00 70.12 106 LEU A O 1
ATOM 822 N N . ILE A 1 107 ? 0.560 -3.082 16.980 1.00 73.38 107 ILE A N 1
ATOM 823 C CA . ILE A 1 107 ? 0.661 -3.917 15.764 1.00 73.38 107 ILE A CA 1
ATOM 824 C C . ILE A 1 107 ? 1.844 -3.474 14.900 1.00 73.38 107 ILE A C 1
ATOM 826 O O . ILE A 1 107 ? 2.623 -4.300 14.423 1.00 73.38 107 ILE A O 1
ATOM 830 N N . VAL A 1 108 ? 1.999 -2.162 14.723 1.00 74.06 108 VAL A N 1
ATOM 831 C CA . VAL A 1 108 ? 3.095 -1.566 13.952 1.00 74.06 108 VAL A CA 1
ATOM 832 C C . VAL A 1 108 ? 4.446 -1.839 14.604 1.00 74.06 108 VAL A C 1
ATOM 834 O O . VAL A 1 108 ? 5.369 -2.295 13.932 1.00 74.06 108 VAL A O 1
ATOM 837 N N . GLY A 1 109 ? 4.541 -1.624 15.915 1.00 71.94 109 GLY A N 1
ATOM 838 C CA . GLY A 1 109 ? 5.736 -1.881 16.708 1.00 71.94 109 GLY A CA 1
ATOM 839 C C . GLY A 1 109 ? 6.136 -3.354 16.687 1.00 71.94 109 GLY A C 1
ATOM 840 O O . GLY A 1 109 ? 7.309 -3.654 16.494 1.00 71.94 109 GLY A O 1
ATOM 841 N N . SER A 1 110 ? 5.171 -4.275 16.783 1.00 70.25 110 SER A N 1
ATOM 842 C CA . SER A 1 110 ? 5.419 -5.717 16.651 1.00 70.25 110 SER A CA 1
ATOM 843 C C . SER A 1 110 ? 5.948 -6.081 15.259 1.00 70.25 110 SER A C 1
ATOM 845 O O . SER A 1 110 ? 6.918 -6.831 15.152 1.00 70.25 110 SER A O 1
ATOM 847 N N . SER A 1 111 ? 5.398 -5.498 14.190 1.00 70.62 111 SER A N 1
ATOM 848 C CA . SER A 1 111 ? 5.875 -5.740 12.821 1.00 70.62 111 SER A CA 1
ATOM 849 C C . SER A 1 111 ? 7.314 -5.238 12.607 1.00 70.62 111 SER A C 1
ATOM 851 O O . SER A 1 111 ? 8.161 -5.966 12.089 1.00 70.62 111 SER A O 1
ATOM 853 N N . ILE A 1 112 ? 7.635 -4.033 13.097 1.00 75.38 112 ILE A N 1
ATOM 854 C CA . ILE A 1 112 ? 8.987 -3.449 13.015 1.00 75.38 112 ILE A CA 1
ATOM 855 C C . ILE A 1 112 ? 9.988 -4.254 13.855 1.00 75.38 112 ILE A C 1
ATOM 857 O O . ILE A 1 112 ? 11.094 -4.531 13.391 1.00 75.38 112 ILE A O 1
ATOM 861 N N . ALA A 1 113 ? 9.596 -4.688 15.056 1.00 70.19 113 ALA A N 1
ATOM 862 C CA . ALA A 1 113 ? 10.430 -5.532 15.909 1.00 70.19 113 ALA A CA 1
ATOM 863 C C . ALA A 1 113 ? 10.739 -6.886 15.247 1.00 70.19 113 ALA A C 1
ATOM 865 O O . ALA A 1 113 ? 11.867 -7.364 15.331 1.00 70.19 113 ALA A O 1
ATOM 866 N N . THR A 1 114 ? 9.776 -7.468 14.521 1.00 68.75 114 THR A N 1
ATOM 867 C CA . THR A 1 114 ? 9.985 -8.701 13.736 1.00 68.75 114 THR A CA 1
ATOM 868 C C . THR A 1 114 ? 11.026 -8.499 12.644 1.00 68.75 114 THR A C 1
ATOM 870 O O . THR A 1 114 ? 11.923 -9.323 12.494 1.00 68.75 114 THR A O 1
ATOM 873 N N . ALA A 1 115 ? 10.929 -7.391 11.902 1.00 66.69 115 ALA A N 1
ATOM 874 C CA . ALA A 1 115 ? 11.861 -7.074 10.824 1.00 66.69 115 ALA A CA 1
ATOM 875 C C . ALA A 1 115 ? 13.286 -6.831 11.350 1.00 66.69 115 ALA A C 1
ATOM 877 O O . ALA A 1 115 ? 14.247 -7.319 10.759 1.00 66.69 115 ALA A O 1
ATOM 878 N N . MET A 1 116 ? 13.430 -6.141 12.489 1.00 69.62 116 MET A N 1
ATOM 879 C CA . MET A 1 116 ? 14.732 -5.954 13.144 1.00 69.62 116 MET A CA 1
ATOM 880 C C . MET A 1 116 ? 15.311 -7.269 13.679 1.00 69.62 116 MET A C 1
ATOM 882 O O . MET A 1 116 ? 16.510 -7.504 13.550 1.00 69.62 116 MET A O 1
ATOM 886 N N . TYR A 1 117 ? 14.471 -8.145 14.239 1.00 68.44 117 TYR A N 1
ATOM 887 C CA . TYR A 1 117 ? 14.908 -9.445 14.754 1.00 68.44 117 TYR A CA 1
ATOM 888 C C . TYR A 1 117 ? 15.408 -10.369 13.635 1.00 68.44 117 TYR A C 1
ATOM 890 O O . TYR A 1 117 ? 16.417 -11.051 13.803 1.00 68.44 117 TYR A O 1
ATOM 898 N N . TRP A 1 118 ? 14.756 -10.329 12.469 1.00 66.56 118 TRP A N 1
ATOM 899 C CA . TRP A 1 118 ? 15.178 -11.081 11.283 1.00 66.56 118 TRP A CA 1
ATOM 900 C C . TRP A 1 118 ? 16.520 -10.594 10.717 1.00 66.56 118 TRP A C 1
ATOM 902 O O . TRP A 1 118 ? 17.294 -11.391 10.205 1.00 66.56 118 TRP A O 1
ATOM 912 N N . GLY A 1 119 ? 16.832 -9.300 10.851 1.00 68.19 119 GLY A N 1
ATOM 913 C CA . GLY A 1 119 ? 18.120 -8.740 10.426 1.00 68.19 119 GLY A CA 1
ATOM 914 C C . GLY A 1 119 ? 19.293 -9.037 11.369 1.00 68.19 119 GLY A C 1
ATOM 915 O O . GLY A 1 119 ? 20.439 -8.866 10.966 1.00 68.19 119 GLY A O 1
ATOM 916 N N . SER A 1 120 ? 19.025 -9.460 12.610 1.00 67.62 120 SER A N 1
ATOM 917 C CA . SER A 1 120 ? 20.062 -9.691 13.628 1.00 67.62 120 SER A CA 1
ATOM 918 C C . SER A 1 120 ? 20.242 -11.158 14.024 1.00 67.62 120 SER A C 1
ATOM 920 O O . SER A 1 120 ? 21.290 -11.497 14.572 1.00 67.62 120 SER A O 1
ATOM 922 N N . SER A 1 121 ? 19.248 -12.024 13.804 1.00 64.62 121 SER A N 1
ATOM 923 C CA . SER A 1 121 ? 19.320 -13.440 14.182 1.00 64.62 121 SER A CA 1
ATOM 924 C C . SER A 1 121 ? 18.471 -14.332 13.272 1.00 64.62 121 SER A C 1
ATOM 926 O O . SER A 1 121 ? 17.261 -14.138 13.178 1.00 64.62 121 SER A O 1
ATOM 928 N N . ASP A 1 122 ? 19.074 -15.385 12.709 1.00 67.88 122 ASP A N 1
ATOM 929 C CA . ASP A 1 122 ? 18.409 -16.443 11.918 1.00 67.88 122 ASP A CA 1
ATOM 930 C C . ASP A 1 122 ? 17.589 -17.426 12.791 1.00 67.88 122 ASP A C 1
ATOM 932 O O . ASP A 1 122 ? 17.478 -18.627 12.530 1.00 67.88 122 ASP A O 1
ATOM 936 N N . GLY A 1 123 ? 17.033 -16.935 13.900 1.00 66.06 123 GLY A N 1
ATOM 937 C CA . GLY A 1 123 ? 16.253 -17.720 14.847 1.00 66.06 123 GLY A CA 1
ATOM 938 C C . GLY A 1 123 ? 14.777 -17.769 14.460 1.00 66.06 123 GLY A C 1
ATOM 939 O O . GLY A 1 123 ? 14.072 -16.763 14.524 1.00 66.06 123 GLY A O 1
ATOM 940 N N . TRP A 1 124 ? 14.260 -18.966 14.171 1.00 66.25 124 TRP A N 1
ATOM 941 C CA . TRP A 1 124 ? 12.837 -19.207 13.870 1.00 66.25 124 TRP A CA 1
ATOM 942 C C . TRP A 1 124 ? 11.890 -18.808 15.020 1.00 66.25 124 TRP A C 1
ATOM 944 O O . TRP A 1 124 ? 10.703 -18.568 14.802 1.00 66.25 124 TRP A O 1
ATOM 954 N N . ILE A 1 125 ? 12.413 -18.699 16.245 1.00 65.50 125 ILE A N 1
ATOM 955 C CA . ILE A 1 125 ? 11.647 -18.390 17.460 1.00 65.50 125 ILE A CA 1
ATOM 956 C C . ILE A 1 125 ? 11.045 -16.978 17.419 1.00 65.50 125 ILE A C 1
ATOM 958 O O . ILE A 1 125 ? 9.890 -16.798 17.807 1.00 65.50 125 ILE A O 1
ATOM 962 N N . GLY A 1 126 ? 11.770 -15.984 16.893 1.00 64.69 126 GLY A N 1
ATOM 963 C CA . GLY A 1 126 ? 11.259 -14.610 16.807 1.00 64.69 126 GLY A CA 1
ATOM 964 C C . GLY A 1 126 ? 10.061 -14.474 15.869 1.00 64.69 126 GLY A C 1
ATOM 965 O O . GLY A 1 126 ? 9.127 -13.726 16.159 1.00 64.69 126 GLY A O 1
ATOM 966 N N . LEU A 1 127 ? 10.037 -15.260 14.788 1.00 64.62 127 LEU A N 1
ATOM 967 C CA . LEU A 1 127 ? 8.909 -15.298 13.856 1.00 64.62 127 LEU A CA 1
ATOM 968 C C . LEU A 1 127 ? 7.652 -15.872 14.513 1.00 64.62 127 LEU A C 1
ATOM 970 O O . LEU A 1 127 ? 6.564 -15.325 14.346 1.00 64.62 127 LEU A O 1
ATOM 974 N N . VAL A 1 128 ? 7.789 -16.951 15.287 1.00 70.38 128 VAL A N 1
ATOM 975 C CA . VAL A 1 128 ? 6.647 -17.607 15.943 1.00 70.38 128 VAL A CA 1
ATOM 976 C C . VAL A 1 128 ? 6.061 -16.722 17.044 1.00 70.38 128 VAL A C 1
ATOM 978 O O . VAL A 1 128 ? 4.841 -16.553 17.117 1.00 70.38 128 VAL A O 1
ATOM 981 N N . VAL A 1 129 ? 6.914 -16.110 17.871 1.00 69.12 129 VAL A N 1
ATOM 982 C CA . VAL A 1 129 ? 6.481 -15.218 18.958 1.00 69.12 129 VAL A CA 1
ATOM 983 C C . VAL A 1 129 ? 5.806 -13.967 18.399 1.00 69.12 129 VAL A C 1
ATOM 985 O O . VAL A 1 129 ? 4.725 -13.594 18.857 1.00 69.12 129 VAL A O 1
ATOM 988 N N . SER A 1 130 ? 6.387 -13.352 17.367 1.00 65.94 130 SER A N 1
ATOM 989 C CA . SER A 1 130 ? 5.823 -12.129 16.803 1.00 65.94 130 SER A CA 1
ATOM 990 C C . SER A 1 130 ? 4.533 -12.367 16.014 1.00 65.94 130 SER A C 1
ATOM 992 O O . SER A 1 130 ? 3.569 -11.622 16.178 1.00 65.94 130 SER A O 1
ATOM 994 N N . ASN A 1 131 ? 4.439 -13.459 15.246 1.00 70.62 131 ASN A N 1
ATOM 995 C CA . ASN A 1 131 ? 3.188 -13.825 14.573 1.00 70.62 131 ASN A CA 1
ATOM 996 C C . ASN A 1 131 ? 2.065 -14.134 15.574 1.00 70.62 131 ASN A C 1
ATOM 998 O O . ASN A 1 131 ? 0.908 -13.796 15.322 1.00 70.62 131 ASN A O 1
ATOM 1002 N N . SER A 1 132 ? 2.396 -14.720 16.728 1.00 72.56 132 SER A N 1
ATOM 1003 C CA . SER A 1 132 ? 1.428 -14.973 17.801 1.00 72.56 132 SER A CA 1
ATOM 1004 C C . SER A 1 132 ? 0.943 -13.670 18.438 1.00 72.56 132 SER A C 1
ATOM 1006 O O . SER A 1 132 ? -0.258 -13.491 18.614 1.00 72.56 132 SER A O 1
ATOM 1008 N N . ILE A 1 133 ? 1.848 -12.727 18.719 1.00 73.25 133 ILE A N 1
ATOM 1009 C CA . ILE A 1 133 ? 1.517 -11.385 19.231 1.00 73.25 133 ILE A CA 1
ATOM 1010 C C . ILE A 1 133 ? 0.669 -10.597 18.228 1.00 73.25 133 ILE A C 1
ATOM 1012 O O . ILE A 1 133 ? -0.309 -9.955 18.613 1.00 73.25 133 ILE A O 1
ATOM 1016 N N . TRP A 1 134 ? 0.990 -10.687 16.938 1.00 70.31 134 TRP A N 1
ATOM 1017 C CA . TRP A 1 134 ? 0.220 -10.063 15.867 1.00 70.31 134 TRP A CA 1
ATOM 1018 C C . TRP A 1 134 ? -1.196 -10.644 15.764 1.00 70.31 134 TRP A C 1
ATOM 1020 O O . TRP A 1 134 ? -2.180 -9.897 15.696 1.00 70.31 134 TRP A O 1
ATOM 1030 N N . PHE A 1 135 ? -1.320 -11.972 15.828 1.00 78.88 135 PHE A N 1
ATOM 1031 C CA . PHE A 1 135 ? -2.610 -12.657 15.831 1.00 78.88 135 PHE A CA 1
ATOM 1032 C C . PHE A 1 135 ? -3.437 -12.284 17.066 1.00 78.88 135 PHE A C 1
ATOM 1034 O O . PHE A 1 135 ? -4.613 -11.946 16.944 1.00 78.88 135 PHE A O 1
ATOM 1041 N N . LEU A 1 136 ? -2.811 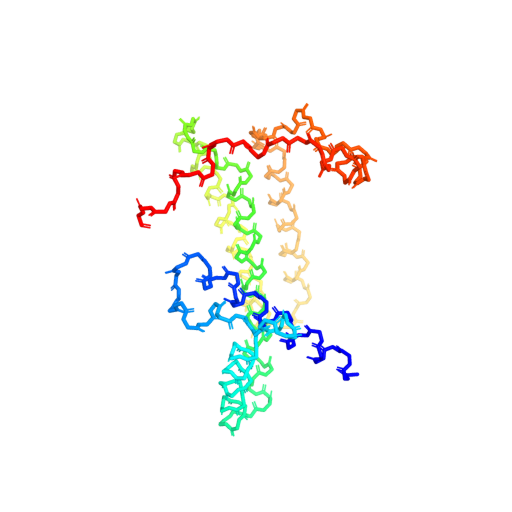-12.253 18.245 1.00 72.25 136 LEU A N 1
ATOM 1042 C CA . LEU A 1 136 ? -3.467 -11.906 19.504 1.00 72.25 136 LEU A CA 1
ATOM 1043 C C . LEU A 1 136 ? -3.918 -10.441 19.536 1.00 72.25 136 LEU A C 1
ATOM 1045 O O . LEU A 1 136 ? -5.009 -10.150 20.016 1.00 72.25 136 LEU A O 1
ATOM 1049 N N . SER A 1 137 ? -3.127 -9.526 18.974 1.00 65.25 137 SER A N 1
ATOM 1050 C CA . SER A 1 137 ? -3.477 -8.106 18.850 1.00 65.25 137 SER A CA 1
ATOM 1051 C C . SER A 1 137 ? -4.652 -7.888 17.888 1.00 65.25 137 SER A C 1
ATOM 1053 O O . SER A 1 137 ? -5.583 -7.134 18.175 1.00 65.25 137 SER A O 1
ATOM 1055 N N . THR A 1 138 ? -4.677 -8.629 16.777 1.00 70.12 138 THR A N 1
ATOM 1056 C CA . THR A 1 138 ? -5.788 -8.600 15.815 1.00 70.12 138 THR A CA 1
ATOM 1057 C C . THR A 1 138 ? -7.066 -9.200 16.415 1.00 70.12 138 THR A C 1
ATOM 1059 O O . THR A 1 138 ? -8.157 -8.655 16.233 1.00 70.12 138 THR A O 1
ATOM 1062 N N . LEU A 1 139 ? -6.938 -10.278 17.194 1.00 69.12 139 LEU A N 1
ATOM 1063 C CA . LEU A 1 139 ? -8.036 -10.894 17.940 1.00 69.12 139 LEU A CA 1
ATOM 1064 C C . LEU A 1 139 ? -8.561 -9.964 19.048 1.00 69.12 139 LEU A C 1
ATOM 1066 O O . LEU A 1 139 ? -9.772 -9.833 19.221 1.00 69.12 139 LEU A O 1
ATOM 1070 N N . ALA A 1 140 ? -7.672 -9.259 19.753 1.00 64.38 140 ALA A N 1
ATOM 1071 C CA . ALA A 1 140 ? -8.031 -8.284 20.781 1.00 64.38 140 ALA A CA 1
ATOM 1072 C C . ALA A 1 140 ? -8.770 -7.070 20.196 1.00 64.38 140 ALA A C 1
ATOM 1074 O O . ALA A 1 140 ? -9.734 -6.596 20.795 1.00 64.38 140 ALA A O 1
ATOM 1075 N N . LEU A 1 141 ? -8.398 -6.609 18.997 1.00 67.44 141 LEU A N 1
ATOM 1076 C CA . LEU A 1 141 ? -9.161 -5.592 18.263 1.00 67.44 141 LEU A CA 1
ATOM 1077 C C . LEU A 1 141 ? -10.542 -6.095 17.827 1.00 67.44 141 LEU A C 1
ATOM 1079 O O . LEU A 1 141 ? -11.516 -5.337 17.859 1.00 67.44 141 LEU A O 1
ATOM 1083 N N . TRP A 1 142 ? -10.634 -7.365 17.424 1.00 64.56 142 TRP A N 1
ATOM 1084 C CA . TRP A 1 142 ? -11.895 -7.980 17.019 1.00 64.56 142 TRP A CA 1
ATOM 1085 C C . TRP A 1 142 ? -12.873 -8.131 18.194 1.00 64.56 142 TRP A C 1
ATOM 1087 O O . TRP A 1 142 ? -14.059 -7.852 18.025 1.00 64.56 142 TRP A O 1
ATOM 1097 N N . LEU A 1 143 ? -12.374 -8.504 19.378 1.00 65.75 143 LEU A N 1
ATOM 1098 C CA . LEU A 1 143 ? -13.181 -8.705 20.589 1.00 65.75 143 LEU A CA 1
ATOM 1099 C C . LEU A 1 143 ? -13.445 -7.414 21.380 1.00 65.75 143 LEU A C 1
ATOM 1101 O O . LEU A 1 143 ? -14.514 -7.260 21.963 1.00 65.75 143 LEU A O 1
ATOM 1105 N N . GLY A 1 144 ? -12.474 -6.500 21.433 1.00 56.28 144 GLY A N 1
ATOM 1106 C CA . GLY A 1 144 ? -12.472 -5.377 22.373 1.00 56.28 144 GLY A CA 1
ATOM 1107 C C . GLY A 1 144 ? -13.079 -4.075 21.854 1.00 56.28 144 GLY A C 1
ATOM 1108 O O . GLY A 1 144 ? -13.420 -3.214 22.664 1.00 56.28 144 GLY A O 1
ATOM 1109 N N . VAL A 1 145 ? -13.221 -3.900 20.535 1.00 56.72 145 VAL A N 1
ATOM 1110 C CA . VAL A 1 145 ? -13.737 -2.647 19.962 1.00 56.72 145 VAL A CA 1
ATOM 1111 C C . VAL A 1 145 ? -15.090 -2.888 19.281 1.00 56.72 145 VAL A C 1
ATOM 1113 O O . VAL A 1 145 ? -15.152 -3.625 18.289 1.00 56.72 145 VAL A O 1
ATOM 1116 N N . PRO A 1 146 ? -16.185 -2.268 19.769 1.00 55.75 146 PRO A N 1
ATOM 1117 C CA . PRO A 1 146 ? -17.495 -2.413 19.154 1.00 55.75 146 PRO A CA 1
ATOM 1118 C C . PRO A 1 146 ? -17.462 -1.887 17.717 1.00 55.75 146 PRO A C 1
ATOM 1120 O O . PRO A 1 146 ? -17.022 -0.777 17.422 1.00 55.75 146 PRO A O 1
ATOM 1123 N N . GLN A 1 147 ? -17.916 -2.735 16.802 1.00 53.59 147 GLN A N 1
ATOM 1124 C CA . GLN A 1 147 ? -17.959 -2.471 15.370 1.00 53.59 147 GLN A CA 1
ATOM 1125 C C . GLN A 1 147 ? -18.954 -1.345 15.065 1.00 53.59 147 GLN A C 1
ATOM 1127 O O . GLN A 1 147 ? -20.163 -1.576 15.060 1.00 53.59 147 GLN A O 1
ATOM 1132 N N . ALA A 1 148 ? -18.454 -0.138 14.787 1.00 51.28 148 ALA A N 1
ATOM 1133 C CA . ALA A 1 148 ? -19.295 1.031 14.520 1.00 51.28 148 ALA A CA 1
ATOM 1134 C C . ALA A 1 148 ? -20.088 0.919 13.198 1.00 51.28 148 ALA A C 1
ATOM 1136 O O . ALA A 1 148 ? -21.192 1.446 13.085 1.00 51.28 148 ALA A O 1
ATOM 1137 N N . LYS A 1 149 ? -19.588 0.168 12.204 1.00 51.97 149 LYS A N 1
ATOM 1138 C CA . LYS A 1 149 ? -20.330 -0.157 10.972 1.00 51.97 149 LYS A CA 1
ATOM 1139 C C . LYS A 1 149 ? -20.843 -1.597 10.995 1.00 51.97 149 LYS A C 1
ATOM 1141 O O . LYS A 1 149 ? -20.190 -2.507 10.493 1.00 51.97 149 LYS A O 1
ATOM 1146 N N . LYS A 1 150 ? -22.060 -1.804 11.505 1.00 47.62 150 LYS A N 1
ATOM 1147 C CA . LYS A 1 150 ? -22.863 -2.978 11.125 1.00 47.62 150 LYS A CA 1
ATOM 1148 C C . LYS A 1 150 ? -23.442 -2.719 9.726 1.00 47.62 150 LYS A C 1
ATOM 1150 O O . LYS A 1 150 ? -24.161 -1.729 9.564 1.00 47.62 150 LYS A O 1
ATOM 1155 N N . PRO A 1 151 ? -23.164 -3.546 8.702 1.00 49.00 151 PRO A N 1
ATOM 1156 C CA . PRO A 1 151 ? -23.799 -3.391 7.399 1.00 49.00 151 PRO A CA 1
ATOM 1157 C C . PRO A 1 151 ? -25.284 -3.738 7.545 1.00 49.00 151 PRO A C 1
ATOM 1159 O O . PRO A 1 151 ? -25.674 -4.899 7.542 1.00 49.00 151 PRO A O 1
ATOM 1162 N N . ARG A 1 152 ? -26.133 -2.722 7.731 1.00 54.66 152 ARG A N 1
ATOM 1163 C CA . ARG A 1 152 ? -27.573 -2.914 7.965 1.00 54.66 152 ARG A CA 1
ATOM 1164 C C . ARG A 1 152 ? -28.321 -3.404 6.720 1.00 54.66 152 ARG A C 1
ATOM 1166 O O . ARG A 1 152 ? -29.447 -3.867 6.854 1.00 54.66 152 ARG A O 1
ATOM 1173 N N . ARG A 1 153 ? -27.728 -3.329 5.522 1.00 51.12 153 ARG A N 1
ATOM 1174 C CA . ARG A 1 153 ? -28.284 -3.906 4.289 1.00 51.12 153 ARG A CA 1
ATOM 1175 C C . ARG A 1 153 ? -27.156 -4.342 3.357 1.00 51.12 153 ARG A C 1
ATOM 1177 O O . ARG A 1 153 ? -26.313 -3.528 2.987 1.00 51.12 153 ARG A O 1
ATOM 1184 N N . TRP A 1 154 ? -27.175 -5.609 2.952 1.00 47.03 154 TRP A N 1
ATOM 1185 C CA . TRP A 1 154 ? -26.438 -6.107 1.792 1.00 47.03 154 TRP A CA 1
ATOM 1186 C C . TRP A 1 154 ? -27.107 -5.538 0.534 1.00 47.03 154 TRP A C 1
ATOM 1188 O O . TRP A 1 154 ? -27.997 -6.139 -0.060 1.00 47.03 154 TRP A O 1
ATOM 1198 N N . GLY A 1 155 ? -26.773 -4.289 0.215 1.00 59.16 155 GLY A N 1
ATOM 1199 C CA . GLY A 1 155 ? -27.372 -3.508 -0.863 1.00 59.16 155 GLY A CA 1
ATOM 1200 C C . GLY A 1 155 ? -26.778 -3.823 -2.228 1.00 59.16 155 GLY A C 1
ATOM 1201 O O . GLY A 1 155 ? -26.394 -2.901 -2.938 1.00 59.16 155 GLY A O 1
ATOM 1202 N N . VAL A 1 156 ? -26.698 -5.099 -2.598 1.00 59.47 156 VAL A N 1
ATOM 1203 C CA . VAL A 1 156 ? -26.513 -5.469 -4.002 1.00 59.47 156 VAL A CA 1
ATOM 1204 C C . VAL A 1 156 ? -27.857 -5.995 -4.484 1.00 59.47 156 VAL A C 1
ATOM 1206 O O . VAL A 1 156 ? -28.194 -7.144 -4.191 1.00 59.47 156 VAL A O 1
ATOM 1209 N N . PRO A 1 157 ? -28.666 -5.171 -5.180 1.00 59.16 157 PRO A N 1
ATOM 1210 C CA . PRO A 1 157 ? -29.774 -5.697 -5.955 1.00 59.16 157 PRO A CA 1
ATOM 1211 C C . PRO A 1 157 ? -29.221 -6.820 -6.846 1.00 59.16 157 PRO A C 1
ATOM 1213 O O . PRO A 1 157 ? -28.275 -6.574 -7.596 1.00 59.16 157 PRO A O 1
ATOM 1216 N N . PRO A 1 158 ? -29.758 -8.048 -6.790 1.00 62.97 158 PRO A N 1
ATOM 1217 C CA . PRO A 1 158 ? -29.192 -9.209 -7.485 1.00 62.97 158 PRO A CA 1
ATOM 1218 C C . PRO A 1 158 ? -29.313 -9.160 -9.023 1.00 62.97 158 PRO A C 1
ATOM 1220 O O . PRO A 1 158 ? -29.217 -10.192 -9.680 1.00 62.97 158 PRO A O 1
ATOM 1223 N N . ARG A 1 159 ? -29.542 -7.993 -9.641 1.00 55.53 159 ARG A N 1
ATOM 1224 C CA . ARG A 1 159 ? -29.713 -7.857 -11.094 1.00 55.53 159 ARG A CA 1
ATOM 1225 C C . ARG A 1 159 ? -28.862 -6.714 -11.658 1.00 55.53 159 ARG A C 1
ATOM 1227 O O . ARG A 1 159 ? -29.284 -5.564 -11.574 1.00 55.53 159 ARG A O 1
ATOM 1234 N N . PRO A 1 160 ? -27.745 -7.020 -12.341 1.00 54.00 160 PRO A N 1
ATOM 1235 C CA . PRO A 1 160 ? -27.022 -6.053 -13.169 1.00 54.00 160 PRO A CA 1
ATOM 1236 C C . PRO A 1 160 ? -27.730 -5.745 -14.504 1.00 54.00 160 PRO A C 1
ATOM 1238 O O . PRO A 1 160 ? -27.290 -4.871 -15.238 1.00 54.00 160 PRO A O 1
ATOM 1241 N N . VAL A 1 161 ? -28.811 -6.462 -14.848 1.00 57.75 161 VAL A N 1
ATOM 1242 C CA . VAL A 1 161 ? -29.410 -6.439 -16.201 1.00 57.75 161 VAL A CA 1
ATOM 1243 C C . VAL A 1 161 ? -30.668 -5.564 -16.302 1.00 57.75 161 VAL A C 1
ATOM 1245 O O . VAL A 1 161 ? -30.949 -5.019 -17.363 1.00 57.75 161 VAL A O 1
ATOM 1248 N N . ALA A 1 162 ? -31.412 -5.359 -15.210 1.00 49.56 162 ALA A N 1
ATOM 1249 C CA . ALA A 1 162 ? -32.692 -4.637 -15.265 1.00 49.56 162 ALA A CA 1
ATOM 1250 C C . ALA A 1 162 ? -32.544 -3.108 -15.416 1.00 49.56 162 ALA A C 1
ATOM 1252 O O . ALA A 1 162 ? -33.460 -2.451 -15.903 1.00 49.56 162 ALA A O 1
ATOM 1253 N N . ALA A 1 163 ? -31.394 -2.539 -15.039 1.00 52.34 163 ALA A N 1
ATOM 1254 C CA . ALA A 1 163 ? -31.125 -1.109 -15.207 1.00 52.34 163 ALA A CA 1
ATOM 1255 C C . ALA A 1 163 ? -30.844 -0.721 -16.672 1.00 52.34 163 ALA A C 1
ATOM 1257 O O . ALA A 1 163 ? -31.026 0.432 -17.042 1.00 52.34 163 ALA A O 1
ATOM 1258 N N . PHE A 1 164 ? -30.447 -1.677 -17.520 1.00 49.34 164 PHE A N 1
ATOM 1259 C CA . PHE A 1 164 ? -30.105 -1.415 -18.923 1.00 49.34 164 PHE A CA 1
ATOM 1260 C C . PHE A 1 164 ? -31.308 -1.464 -19.879 1.00 49.34 164 PHE A C 1
ATOM 1262 O O . PHE A 1 164 ? -31.189 -1.066 -21.034 1.00 49.34 164 PHE A O 1
ATOM 1269 N N . THR A 1 165 ? -32.468 -1.948 -19.424 1.00 52.09 165 THR A N 1
ATOM 1270 C CA . THR A 1 165 ? -33.656 -2.134 -20.277 1.00 52.09 165 THR A CA 1
ATOM 1271 C C . THR A 1 165 ? -34.736 -1.065 -20.097 1.00 52.09 165 THR A C 1
ATOM 1273 O O . THR A 1 165 ? -35.682 -1.048 -20.875 1.00 52.09 165 THR A O 1
ATOM 1276 N N . VAL A 1 166 ? -34.622 -0.175 -19.101 1.00 53.00 166 VAL A N 1
ATOM 1277 C CA . VAL A 1 166 ? -35.679 0.808 -18.763 1.00 53.00 166 VAL A CA 1
ATOM 1278 C C . VAL A 1 166 ? -35.404 2.218 -19.315 1.00 53.00 166 VAL A C 1
ATOM 1280 O O . VAL A 1 166 ? -36.307 3.049 -19.324 1.00 53.00 166 VAL A O 1
ATOM 1283 N N . ASP A 1 167 ? -34.218 2.487 -19.871 1.00 49.38 167 ASP A N 1
ATOM 1284 C CA . ASP A 1 167 ? -33.798 3.855 -20.220 1.00 49.38 167 ASP A CA 1
ATOM 1285 C C . ASP A 1 167 ? -33.580 4.089 -21.728 1.00 49.38 167 ASP A C 1
ATOM 1287 O O . ASP A 1 167 ? -32.523 4.517 -22.183 1.00 49.38 167 ASP A O 1
ATOM 1291 N N . ARG A 1 168 ? -34.592 3.769 -22.546 1.00 54.69 168 ARG A N 1
ATOM 1292 C CA . ARG A 1 168 ? -34.695 4.317 -23.919 1.00 54.69 168 ARG A CA 1
ATOM 1293 C C . ARG A 1 168 ? -35.789 5.372 -24.086 1.00 54.69 168 ARG A C 1
ATOM 1295 O O . ARG A 1 168 ? -35.862 5.983 -25.146 1.00 54.69 168 ARG A O 1
ATOM 1302 N N . HIS A 1 169 ? -36.627 5.597 -23.072 1.00 52.06 169 HIS A N 1
ATOM 1303 C CA . HIS A 1 169 ? -37.786 6.491 -23.183 1.00 52.06 169 HIS A CA 1
ATOM 1304 C C . HIS A 1 169 ? -38.004 7.426 -21.984 1.00 52.06 169 HIS A C 1
ATOM 1306 O O . HIS A 1 169 ? -39.014 8.126 -21.956 1.00 52.06 169 HIS A O 1
ATOM 1312 N N . GLN A 1 170 ? -37.086 7.494 -21.013 1.00 52.97 170 GLN A N 1
ATOM 1313 C CA . GLN A 1 170 ? -37.163 8.530 -19.981 1.00 52.97 170 GLN A CA 1
ATOM 1314 C C . GLN A 1 170 ? -36.480 9.808 -20.505 1.00 52.97 170 GLN A C 1
ATOM 1316 O O . GLN A 1 170 ? -35.332 9.749 -20.949 1.00 52.97 170 GLN A O 1
ATOM 1321 N N . PRO A 1 171 ? -37.155 10.971 -20.504 1.00 54.12 171 PRO A N 1
ATOM 1322 C CA . PRO A 1 171 ? -36.490 12.235 -20.784 1.00 54.12 171 PRO A CA 1
ATOM 1323 C C . PRO A 1 171 ? -35.445 12.511 -19.694 1.00 54.12 171 PRO A C 1
ATOM 1325 O O . PRO A 1 171 ? -35.717 12.353 -18.503 1.00 54.12 171 PRO A O 1
ATOM 1328 N N . PHE A 1 172 ? -34.244 12.909 -20.124 1.00 55.94 172 PHE A N 1
ATOM 1329 C CA . PHE A 1 172 ? -33.103 13.207 -19.258 1.00 55.94 172 PHE A CA 1
ATOM 1330 C C . PHE A 1 172 ? -33.508 14.099 -18.066 1.00 55.94 172 PHE A C 1
ATOM 1332 O O . PHE A 1 172 ? -34.109 15.158 -18.275 1.00 55.94 172 PHE A O 1
ATOM 1339 N N . PRO A 1 173 ? -33.162 13.730 -16.818 1.00 52.50 173 PRO A N 1
ATOM 1340 C CA . PRO A 1 173 ? -33.462 14.557 -15.659 1.00 52.50 173 PRO A CA 1
ATOM 1341 C C . PRO A 1 173 ? -32.712 15.896 -15.737 1.00 52.50 173 PRO A C 1
ATOM 1343 O O . PRO A 1 173 ? -31.494 15.949 -15.912 1.00 52.50 173 PRO A O 1
ATOM 1346 N N . SER A 1 174 ? -33.453 16.989 -15.549 1.00 53.44 174 SER A N 1
ATOM 1347 C CA . SER A 1 174 ? -33.030 18.397 -15.672 1.00 53.44 174 SER A CA 1
ATOM 1348 C C . SER A 1 174 ? -31.895 18.843 -14.733 1.00 53.44 174 SER A C 1
ATOM 1350 O O . SER A 1 174 ? -31.397 19.963 -14.838 1.00 53.44 174 SER A O 1
ATOM 1352 N N . TRP A 1 175 ? -31.433 17.969 -13.839 1.00 53.12 175 TRP A N 1
ATOM 1353 C CA . TRP A 1 175 ? -30.354 18.228 -12.881 1.00 53.12 175 TRP A CA 1
ATOM 1354 C C . TRP A 1 175 ? -28.944 18.188 -13.496 1.00 53.12 175 TRP A C 1
ATOM 1356 O O . TRP A 1 175 ? -27.997 18.653 -12.865 1.00 53.12 175 TRP A O 1
ATOM 1366 N N . LEU A 1 176 ? -28.790 17.698 -14.734 1.00 53.16 176 LEU A N 1
ATOM 1367 C CA . LEU A 1 176 ? -27.509 17.696 -15.460 1.00 53.16 176 LEU A CA 1
ATOM 1368 C C . LEU A 1 176 ? -27.085 19.077 -15.991 1.00 53.16 176 LEU A C 1
ATOM 1370 O O . LEU A 1 176 ? -25.919 19.269 -16.320 1.00 53.16 176 LEU A O 1
ATOM 1374 N N . HIS A 1 177 ? -27.979 20.070 -16.003 1.00 48.72 177 HIS A N 1
ATOM 1375 C CA . HIS A 1 177 ? -27.638 21.439 -16.413 1.00 48.72 177 HIS A CA 1
ATOM 1376 C C . HIS A 1 177 ? -26.863 22.243 -15.353 1.00 48.72 177 HIS A C 1
ATOM 1378 O O . HIS A 1 177 ? -26.451 23.368 -15.623 1.00 48.72 177 HIS A O 1
ATOM 1384 N N . ARG A 1 178 ? -26.653 21.701 -14.144 1.00 48.31 178 ARG A N 1
ATOM 1385 C CA . ARG A 1 178 ? -26.141 22.465 -12.991 1.00 48.31 178 ARG A CA 1
ATOM 1386 C C . ARG A 1 178 ? -24.704 22.138 -12.572 1.00 48.31 178 ARG A C 1
ATOM 1388 O O . ARG A 1 178 ? -24.333 22.450 -11.445 1.00 48.31 178 ARG A O 1
ATOM 1395 N N . GLN A 1 179 ? -23.907 21.505 -13.437 1.00 51.53 179 GLN A N 1
ATOM 1396 C CA . GLN A 1 179 ? -22.508 21.145 -13.133 1.00 51.53 179 GLN A CA 1
ATOM 1397 C C . GLN A 1 179 ? -21.462 21.744 -14.087 1.00 51.53 179 GLN A C 1
ATOM 1399 O O . GLN A 1 179 ? -20.293 21.394 -14.000 1.00 51.53 179 GLN A O 1
ATOM 1404 N N . SER A 1 180 ? -21.832 22.684 -14.959 1.00 48.75 180 SER A N 1
ATOM 1405 C CA . SER A 1 180 ? -20.892 23.342 -15.879 1.00 48.75 180 SER A CA 1
ATOM 1406 C C . SER A 1 180 ? -20.465 24.746 -15.432 1.00 48.75 180 SER A C 1
ATOM 1408 O O . SER A 1 180 ? -20.321 25.615 -16.282 1.00 48.75 180 SER A O 1
ATOM 1410 N N . PHE A 1 181 ? -20.311 24.992 -14.129 1.00 45.72 181 PHE A N 1
ATOM 1411 C CA . PHE A 1 181 ? -19.702 26.220 -13.596 1.00 45.72 181 PHE A CA 1
ATOM 1412 C C . PHE A 1 181 ? -19.202 25.987 -12.169 1.00 45.72 181 PHE A C 1
ATOM 1414 O O . PHE A 1 181 ? -19.856 26.444 -11.238 1.00 45.72 181 PHE A O 1
ATOM 1421 N N . ILE A 1 182 ? -18.095 25.250 -12.012 1.00 41.59 182 ILE A N 1
ATOM 1422 C CA . ILE A 1 182 ? -16.976 25.544 -11.091 1.00 41.59 182 ILE A CA 1
ATOM 1423 C C . ILE A 1 182 ? -15.726 24.900 -11.694 1.00 41.59 182 ILE A C 1
ATOM 1425 O O . ILE A 1 182 ? -15.831 23.713 -12.079 1.00 41.59 182 ILE A O 1
#

Foldseek 3Di:
DVVVVVVVLQVQLVVQLVCCVVVVDPVLSVDADPPPSGSPVSSVVVCVVVVVVPVVDDPVVVVVVVVVVVVVVVLVVVLVVLCVFQPDPDDDDPVLVVVSVVLSVQLVVLVVVLVVCVVPDPDPVSVVVSVVSNVVSVVCSVPPGPGPDDPPDPPDPPDPPPVVPPPPPDDDPPPVVPPPDD

Radius of gyration: 23.83 Å; chains: 1; bounding box: 58×45×57 Å

Sequence (182 aa):
MTAVLLVNAVGQARYLTHIARTHMISPWFAKVHERTGTPVNATATMLAATAIIAFFTSLGILSNLLSISTLFIFMLVAIGLIVLRYYVSGEITPSDRKKLIIWLVLIVGSSIATAMYWGSSDGWIGLVVSNSIWFLSTLALWLGVPQAKKPRRWGVPPRPVAAFTVDRHQPFPSWLHRQSFI

InterPro domains:
  IPR002293 Amino acid/polyamine transporter I [PF13520] (9-135)

pLDDT: mean 70.46, std 13.61, range [41.59, 93.12]

Secondary structure (DSSP, 8-state):
-HHHHHHHHHHHHHHHHHHHHTTSS-GGGG---TTT-S-HHHHHHHHHHHHHHHHHS-HHHHHHHHHHHHHHHHHHHHHHHHHHHH--TT---HHHHHHHHHHHHHHHHHHHHHHHHHHH---HHHHHHHHHHHHHHHHHHHHHS--S---------S-SSGGGSSTTSSPPPGGGGGSS--